Protein AF-A0A962Z215-F1 (afdb_monomer_lite)

pLDDT: mean 85.92, std 15.73, range [39.59, 98.12]

Foldseek 3Di:
DPDQPQWEADPVQAIEGSDHDDPDSYHYPDDDDDPDDFADADPPQKDAQAQDKDFNDDKDFFWFWKWKWKKWDDPPPQWIKIKTKIWTDGQPDDDPVCVVVPPHRDIDMDMDTGDDPLQYKDWDWDDDHRIITIIIYGSHHPDPPIIMHMTMHTPDDCRHCPVVDPPPDDDDDDDDDDD

Structure (mmCIF, N/CA/C/O backbone):
data_AF-A0A962Z215-F1
#
_entry.id   AF-A0A962Z215-F1
#
loop_
_atom_site.group_PDB
_atom_site.id
_atom_site.type_symbol
_atom_site.label_atom_id
_atom_site.label_alt_id
_atom_site.label_comp_id
_atom_site.label_asym_id
_atom_site.label_entity_id
_atom_site.label_seq_id
_atom_site.pdbx_PDB_ins_code
_atom_site.Cartn_x
_atom_site.Cartn_y
_atom_site.Cartn_z
_atom_site.occupancy
_atom_site.B_iso_or_equiv
_atom_site.auth_seq_id
_atom_site.auth_comp_id
_atom_site.auth_asym_id
_atom_site.auth_atom_id
_atom_site.pdbx_PDB_model_num
ATOM 1 N N . GLY A 1 1 ? -10.764 5.519 43.700 1.00 63.22 1 GLY A N 1
ATOM 2 C CA . GLY A 1 1 ? -11.097 5.529 42.261 1.00 63.22 1 GLY A CA 1
ATOM 3 C C . GLY A 1 1 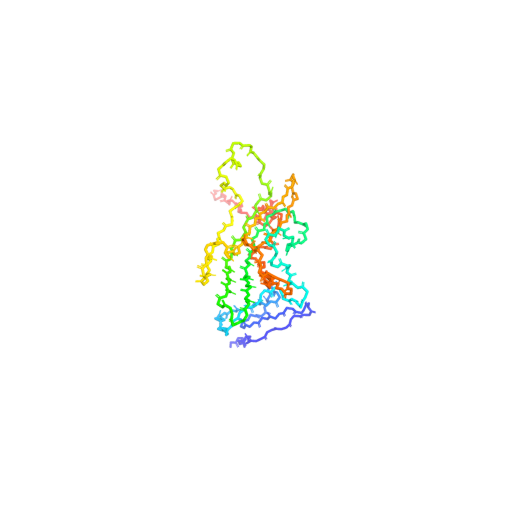? -10.797 4.164 41.681 1.00 63.22 1 GLY A C 1
ATOM 4 O O . GLY A 1 1 ? -9.953 3.477 42.246 1.00 63.22 1 GLY A O 1
ATOM 5 N N . GLN A 1 2 ? -11.488 3.750 40.616 1.00 57.19 2 GLN A N 1
ATOM 6 C CA . GLN A 1 2 ? -11.106 2.531 39.892 1.00 57.19 2 GLN A CA 1
ATOM 7 C C . GLN A 1 2 ? -9.675 2.670 39.343 1.00 57.19 2 GLN A C 1
ATOM 9 O O . GLN A 1 2 ? -9.288 3.779 38.964 1.00 57.19 2 GLN A O 1
ATOM 14 N N . PRO A 1 3 ? -8.883 1.585 39.321 1.00 70.88 3 PRO A N 1
ATOM 15 C CA . PRO A 1 3 ? -7.536 1.624 38.770 1.00 70.88 3 PRO A CA 1
ATOM 16 C C . PRO A 1 3 ? -7.590 1.930 37.270 1.00 70.88 3 PRO A C 1
ATOM 18 O O . PRO A 1 3 ? -8.418 1.382 36.540 1.00 70.88 3 PRO A O 1
ATOM 21 N N . LEU A 1 4 ? -6.694 2.804 36.813 1.00 81.69 4 LEU A N 1
ATOM 22 C CA . LEU A 1 4 ? -6.516 3.074 35.390 1.00 81.69 4 LEU A CA 1
ATOM 23 C C . LEU A 1 4 ? -6.053 1.785 34.700 1.00 81.69 4 LEU A C 1
ATOM 25 O O . LEU A 1 4 ? -5.078 1.163 35.122 1.00 81.69 4 LEU A O 1
ATOM 29 N N . THR A 1 5 ? -6.759 1.371 33.647 1.00 85.12 5 THR A N 1
ATOM 30 C CA . THR A 1 5 ? -6.323 0.237 32.825 1.00 85.12 5 THR A CA 1
ATOM 31 C C . THR A 1 5 ? -5.256 0.731 31.867 1.00 85.12 5 THR A C 1
ATOM 33 O O . THR A 1 5 ? -5.574 1.505 30.979 1.00 85.12 5 THR A O 1
ATOM 36 N N . VAL A 1 6 ? -4.008 0.299 32.044 1.00 92.62 6 VAL A N 1
ATOM 37 C CA . VAL A 1 6 ? -2.889 0.673 31.157 1.00 92.62 6 VAL A CA 1
ATOM 38 C C . VAL A 1 6 ? -2.806 -0.261 29.948 1.00 92.62 6 VAL A C 1
ATOM 40 O O . VAL A 1 6 ? -2.557 0.184 28.831 1.00 92.62 6 VAL A O 1
ATOM 43 N N . LEU A 1 7 ? -3.051 -1.554 30.166 1.00 96.12 7 LEU A N 1
ATOM 44 C CA . LEU A 1 7 ? -3.042 -2.593 29.142 1.00 96.12 7 LEU A CA 1
ATOM 45 C C . LEU A 1 7 ? -4.175 -3.587 29.418 1.00 96.12 7 LEU A C 1
ATOM 47 O O . LEU A 1 7 ? -4.378 -3.978 30.568 1.00 96.12 7 LEU A O 1
ATOM 51 N N . SER A 1 8 ? -4.877 -4.018 28.375 1.00 96.00 8 SER A N 1
ATOM 52 C CA . SER A 1 8 ? -5.843 -5.114 28.412 1.00 96.00 8 SER A CA 1
ATOM 53 C C . SER A 1 8 ? -5.522 -6.164 27.349 1.00 96.00 8 SER A C 1
ATOM 55 O O . SER A 1 8 ? -4.996 -5.854 26.278 1.00 96.00 8 SER A O 1
ATOM 57 N N . LEU A 1 9 ? -5.836 -7.416 27.677 1.00 96.94 9 LEU A N 1
ATOM 58 C CA . LEU A 1 9 ? -5.795 -8.570 26.787 1.00 96.94 9 LEU A CA 1
ATOM 59 C C . LEU A 1 9 ? -7.112 -9.315 26.969 1.00 96.94 9 LEU A C 1
ATOM 61 O O . LEU A 1 9 ? -7.462 -9.701 28.086 1.00 96.94 9 LEU A O 1
ATOM 65 N N . THR A 1 10 ? -7.856 -9.477 25.887 1.00 95.56 10 THR A N 1
ATOM 66 C CA . THR A 1 10 ? -9.159 -10.153 25.902 1.00 95.56 10 THR A CA 1
ATOM 67 C C . THR A 1 10 ? -9.004 -11.642 25.566 1.00 95.56 10 THR A C 1
ATOM 69 O O . THR A 1 10 ? -8.029 -12.017 24.910 1.00 95.56 10 THR A O 1
ATOM 72 N N . PRO A 1 11 ? -9.936 -12.520 25.989 1.00 96.06 11 PRO A N 1
ATOM 73 C CA . PRO A 1 11 ? -9.876 -13.948 25.657 1.00 96.06 11 PRO A CA 1
ATOM 74 C C . PRO A 1 11 ? -9.864 -14.253 24.152 1.00 96.06 11 PRO A C 1
ATOM 76 O O . PRO A 1 11 ? -9.350 -15.291 23.747 1.00 96.06 11 PRO A O 1
ATOM 79 N N . ASP A 1 12 ? -10.401 -13.358 23.323 1.00 95.62 12 ASP A N 1
ATOM 80 C CA . ASP A 1 12 ? -10.382 -13.436 21.860 1.00 95.62 12 ASP A CA 1
ATOM 81 C C . ASP A 1 12 ? -9.140 -12.781 21.224 1.00 95.62 12 ASP A C 1
ATOM 83 O O . ASP A 1 12 ? -9.049 -12.667 20.004 1.00 95.62 12 ASP A O 1
ATOM 87 N N . GLY A 1 13 ? -8.152 -12.395 22.036 1.00 96.06 13 GLY A N 1
ATOM 88 C CA . GLY A 1 13 ? -6.820 -11.993 21.582 1.00 96.06 13 GLY A CA 1
ATOM 89 C C . GLY A 1 13 ? -6.658 -10.513 21.235 1.00 96.06 13 GLY A C 1
ATOM 90 O O . GLY A 1 13 ? -5.585 -10.125 20.777 1.00 96.06 13 GLY A O 1
ATOM 91 N N . LYS A 1 14 ? -7.670 -9.668 21.467 1.00 97.88 14 LYS A N 1
ATOM 92 C CA . LYS A 1 14 ? -7.553 -8.215 21.266 1.00 97.88 14 LYS A CA 1
ATOM 93 C C . LYS A 1 14 ? -6.720 -7.565 22.362 1.00 97.88 14 LYS A C 1
ATOM 95 O O . LYS A 1 14 ? -6.833 -7.937 23.536 1.00 97.88 14 LYS A O 1
ATOM 100 N N . VAL A 1 15 ? -5.954 -6.551 21.973 1.00 98.12 15 VAL A N 1
ATOM 101 C CA . VAL A 1 15 ? -5.074 -5.772 22.848 1.00 98.12 15 VAL A CA 1
ATOM 102 C C . VAL A 1 15 ? -5.608 -4.347 22.983 1.00 98.12 15 VAL A C 1
ATOM 104 O O . VAL A 1 15 ? -5.892 -3.693 21.984 1.00 98.12 15 VAL A O 1
ATOM 107 N N . GLY A 1 16 ? -5.711 -3.836 24.209 1.00 97.44 16 GLY A N 1
ATOM 108 C CA . GLY A 1 16 ? -6.060 -2.438 24.466 1.00 97.44 16 GLY A CA 1
ATOM 109 C C . GLY A 1 16 ? -4.963 -1.710 25.235 1.00 97.44 16 GLY A C 1
ATOM 110 O O . GLY A 1 16 ? -4.602 -2.135 26.325 1.00 97.44 16 GLY A O 1
ATOM 111 N N . VAL A 1 17 ? -4.450 -0.592 24.722 1.00 97.25 17 VAL A N 1
ATOM 112 C CA . VAL A 1 17 ? -3.577 0.334 25.467 1.00 97.25 17 VAL A CA 1
ATOM 113 C C . VAL A 1 17 ? -4.433 1.487 25.971 1.00 97.25 17 VAL A C 1
ATOM 115 O O . VAL A 1 17 ? -5.112 2.135 25.179 1.00 97.25 17 VAL A O 1
ATOM 118 N N . ASN A 1 18 ? -4.435 1.722 27.285 1.00 95.88 18 ASN A N 1
ATOM 119 C CA . ASN A 1 18 ? -5.359 2.641 27.966 1.00 95.88 18 ASN A CA 1
ATOM 120 C C . ASN A 1 18 ? -6.853 2.331 27.739 1.00 95.88 18 ASN A C 1
ATOM 122 O O . ASN A 1 18 ? -7.722 3.163 27.984 1.00 95.88 18 ASN A O 1
ATOM 126 N N . ARG A 1 19 ? -7.168 1.116 27.282 1.00 95.19 19 ARG A N 1
ATOM 127 C CA . ARG A 1 19 ? -8.512 0.701 26.880 1.00 95.19 19 ARG A CA 1
ATOM 128 C C . ARG A 1 19 ? -8.840 -0.632 27.529 1.00 95.19 19 ARG A C 1
ATOM 130 O O . ARG A 1 19 ? -8.161 -1.617 27.265 1.00 95.19 19 ARG A O 1
ATOM 137 N N . LYS A 1 20 ? -9.871 -0.676 28.373 1.00 94.88 20 LYS A N 1
ATOM 138 C CA . LYS A 1 20 ? -10.278 -1.910 29.064 1.00 94.88 20 LYS A CA 1
ATOM 139 C C . LYS A 1 20 ? -10.953 -2.914 28.133 1.00 94.88 20 LYS A C 1
ATOM 141 O O . LYS A 1 20 ? -10.613 -4.089 28.170 1.00 94.88 20 LYS A O 1
ATOM 146 N N . ASP A 1 21 ? -11.862 -2.419 27.299 1.00 94.81 21 ASP A N 1
ATOM 147 C CA . ASP A 1 21 ? -12.694 -3.227 26.412 1.00 94.81 21 ASP A CA 1
ATOM 148 C C . ASP A 1 21 ? -12.381 -2.832 24.951 1.00 94.81 21 ASP A C 1
ATOM 150 O O . ASP A 1 21 ? -13.021 -1.919 24.407 1.00 94.81 21 ASP A O 1
ATOM 154 N N . PRO A 1 22 ? -11.319 -3.405 24.347 1.00 96.94 22 PRO A N 1
ATOM 155 C CA . PRO A 1 22 ? -10.936 -3.123 22.967 1.00 96.94 22 PRO A CA 1
ATOM 156 C C . PRO A 1 22 ? -11.937 -3.731 21.971 1.00 96.94 22 PRO A C 1
ATOM 158 O O . PRO A 1 22 ? -12.412 -4.856 22.142 1.00 96.94 22 PRO A O 1
ATOM 161 N N . VAL A 1 23 ? -12.252 -2.979 20.918 1.00 94.56 23 VAL A N 1
ATOM 162 C CA . VAL A 1 23 ? -13.178 -3.364 19.843 1.00 94.56 23 VAL A CA 1
ATOM 163 C C . VAL A 1 23 ? -12.418 -3.904 18.632 1.00 94.56 23 VAL A C 1
ATOM 165 O O . VAL A 1 23 ? -12.871 -4.877 18.027 1.00 94.56 23 VAL A O 1
ATOM 168 N N . HIS A 1 24 ? -11.261 -3.324 18.302 1.00 94.56 24 HIS A N 1
ATOM 169 C CA . HIS A 1 24 ? -10.364 -3.821 17.256 1.00 94.56 24 HIS A CA 1
ATOM 170 C C . HIS A 1 24 ? -9.258 -4.711 17.833 1.00 94.56 24 HIS A C 1
ATOM 172 O O . HIS A 1 24 ? -9.052 -4.766 19.044 1.00 94.56 24 HIS A O 1
ATOM 178 N N . GLU A 1 25 ? -8.524 -5.410 16.965 1.00 94.94 25 GLU A N 1
ATOM 179 C CA . GLU A 1 25 ? -7.392 -6.268 17.340 1.00 94.94 25 GLU A CA 1
ATOM 180 C C . GLU A 1 25 ? -6.348 -5.513 18.178 1.00 94.94 25 GLU A C 1
ATOM 182 O O . GLU A 1 25 ? -5.754 -6.084 19.094 1.00 94.94 25 GLU A O 1
ATOM 187 N N . LEU A 1 26 ? -6.168 -4.220 17.892 1.00 96.50 26 LEU A N 1
ATOM 188 C CA . LEU A 1 26 ? -5.410 -3.284 18.710 1.00 96.50 26 LEU A CA 1
ATOM 189 C C . LEU A 1 26 ? -6.165 -1.954 18.818 1.00 96.50 26 LEU A C 1
ATOM 191 O O . LEU A 1 26 ? -6.245 -1.213 17.838 1.00 96.50 26 LEU A O 1
ATOM 195 N N . ASP A 1 27 ? -6.623 -1.623 20.023 1.00 97.19 27 ASP A N 1
ATOM 196 C CA . ASP A 1 27 ? -7.118 -0.288 20.362 1.00 97.19 27 ASP A CA 1
ATOM 197 C C . ASP A 1 27 ? -6.080 0.461 21.198 1.00 97.19 27 ASP A C 1
ATOM 199 O O . ASP A 1 27 ? -5.548 -0.059 22.179 1.00 97.19 27 ASP A O 1
ATOM 203 N N . VAL A 1 28 ? -5.820 1.717 20.846 1.00 96.94 28 VAL A N 1
ATOM 204 C CA . VAL A 1 28 ? -4.960 2.615 21.623 1.00 96.94 28 VAL A CA 1
ATOM 205 C C . VAL A 1 28 ? -5.762 3.861 21.966 1.00 96.94 28 VAL A C 1
ATOM 207 O O . VAL A 1 28 ? -6.054 4.669 21.087 1.00 96.94 28 VAL A O 1
ATOM 210 N N . ASP A 1 29 ? -6.096 4.031 23.244 1.00 96.06 29 ASP A N 1
ATOM 211 C CA . ASP A 1 29 ? -6.680 5.270 23.762 1.00 96.06 29 ASP A CA 1
ATOM 212 C C . ASP A 1 29 ? -5.549 6.254 24.111 1.00 96.06 29 ASP A C 1
ATOM 214 O O . ASP A 1 29 ? -5.091 6.383 25.253 1.00 96.06 29 ASP A O 1
ATOM 218 N N . GLY A 1 30 ? -4.976 6.853 23.064 1.00 93.81 30 GLY A N 1
ATOM 219 C CA . GLY A 1 30 ? -3.821 7.740 23.162 1.00 93.81 30 GLY A CA 1
ATOM 220 C C . GLY A 1 30 ? -3.104 7.965 21.831 1.00 93.81 30 GLY A C 1
ATOM 221 O O . GLY A 1 30 ? -3.662 7.777 20.751 1.00 93.81 30 GLY A O 1
ATOM 222 N N . PHE A 1 31 ? -1.840 8.385 21.907 1.00 94.81 31 PHE A N 1
ATOM 223 C CA . PHE A 1 31 ? -1.008 8.635 20.729 1.00 94.81 31 PHE A CA 1
ATOM 224 C C . PHE A 1 31 ? -0.178 7.413 20.341 1.00 94.81 31 PHE A C 1
ATOM 226 O O . PHE A 1 31 ? 0.414 6.750 21.192 1.00 94.81 31 PHE A O 1
ATOM 233 N N . VAL A 1 32 ? -0.044 7.190 19.033 1.00 95.81 32 VAL A N 1
ATOM 234 C CA . VAL A 1 32 ? 0.889 6.213 18.464 1.00 95.81 32 VAL A CA 1
ATOM 235 C C . VAL A 1 32 ? 2.054 6.962 17.821 1.00 95.81 32 VAL A C 1
ATOM 237 O O . VAL A 1 32 ? 1.883 7.651 16.818 1.00 95.81 32 VAL A O 1
ATOM 240 N N . SER A 1 33 ? 3.252 6.810 18.386 1.00 96.06 33 SER A N 1
ATOM 241 C CA . SER A 1 33 ? 4.507 7.209 17.742 1.00 96.06 33 SER A CA 1
ATOM 242 C C . SER A 1 33 ? 5.199 5.966 17.195 1.00 96.06 33 SER A C 1
ATOM 244 O O . SER A 1 33 ? 5.400 4.995 17.922 1.00 96.06 33 SER A O 1
ATOM 246 N N . ALA A 1 34 ? 5.558 5.979 15.912 1.00 94.38 34 ALA A N 1
ATOM 247 C CA . ALA A 1 34 ? 6.167 4.838 15.239 1.00 94.38 34 ALA A CA 1
ATOM 248 C C . ALA A 1 34 ? 7.302 5.287 14.315 1.00 94.38 34 ALA A C 1
ATOM 250 O O . ALA A 1 34 ? 7.193 6.298 13.623 1.00 94.38 34 ALA A O 1
ATOM 251 N N . LYS A 1 35 ? 8.381 4.494 14.253 1.00 95.88 35 LYS A N 1
ATOM 252 C CA . LYS A 1 35 ? 9.489 4.718 13.303 1.00 95.88 35 LYS A CA 1
ATOM 253 C C . LYS A 1 35 ? 9.071 4.500 11.845 1.00 95.88 35 LYS A C 1
ATOM 255 O O . LYS A 1 35 ? 9.697 5.032 10.937 1.00 95.88 35 LYS A O 1
ATOM 260 N N . GLY A 1 36 ? 8.037 3.696 11.624 1.00 91.69 36 GLY A N 1
ATOM 261 C CA . GLY A 1 36 ? 7.500 3.384 10.311 1.00 91.69 36 GLY A CA 1
ATOM 262 C C . GLY A 1 36 ? 6.326 2.422 10.421 1.00 91.69 36 GLY A C 1
ATOM 263 O O . GLY A 1 36 ? 6.047 1.882 11.490 1.00 91.69 36 GLY A O 1
ATOM 264 N N . ARG A 1 37 ? 5.652 2.206 9.294 1.00 91.06 37 ARG A N 1
ATOM 265 C CA . ARG A 1 37 ? 4.599 1.204 9.130 1.00 91.06 37 ARG A CA 1
ATOM 266 C C . ARG A 1 37 ? 4.813 0.490 7.808 1.00 91.06 37 ARG A C 1
ATOM 268 O O . ARG A 1 37 ? 5.192 1.116 6.818 1.00 91.06 37 ARG A O 1
ATOM 275 N N . ILE A 1 38 ? 4.564 -0.805 7.804 1.00 89.94 38 ILE A N 1
ATOM 276 C CA . ILE A 1 38 ? 4.625 -1.641 6.613 1.00 89.94 38 ILE A CA 1
ATOM 277 C C . ILE A 1 38 ? 3.261 -2.320 6.528 1.00 89.94 38 ILE A C 1
ATOM 279 O O . ILE A 1 38 ? 2.762 -2.806 7.540 1.00 89.94 38 ILE A O 1
ATOM 283 N N . GLY A 1 39 ? 2.635 -2.277 5.351 1.00 88.12 39 GLY A N 1
ATOM 284 C CA . GLY A 1 39 ? 1.412 -3.037 5.094 1.00 88.12 39 GLY A CA 1
ATOM 285 C C . GLY A 1 39 ? 1.704 -4.536 5.028 1.00 88.12 39 GLY A C 1
ATOM 286 O O . GLY A 1 39 ? 2.742 -5.005 5.495 1.00 88.12 39 GLY A O 1
ATOM 287 N N . THR A 1 40 ? 0.835 -5.303 4.380 1.00 85.56 40 THR A N 1
ATOM 288 C CA . THR A 1 40 ? 1.149 -6.700 4.076 1.00 85.56 40 THR A CA 1
ATOM 289 C C . THR A 1 40 ? 2.441 -6.752 3.257 1.00 85.56 40 THR A C 1
ATOM 291 O O . THR A 1 40 ? 2.544 -6.131 2.196 1.00 85.56 40 THR A O 1
ATOM 294 N N . ALA A 1 41 ? 3.435 -7.458 3.793 1.00 68.38 41 ALA A N 1
ATOM 295 C CA . ALA A 1 41 ? 4.765 -7.622 3.232 1.00 68.38 41 ALA A CA 1
ATOM 296 C C . ALA A 1 41 ? 5.147 -9.098 3.308 1.00 68.38 41 ALA A C 1
ATOM 298 O O . ALA A 1 41 ? 5.170 -9.677 4.391 1.00 68.38 41 ALA A O 1
ATOM 299 N N . SER A 1 42 ? 5.481 -9.699 2.172 1.00 66.75 42 SER A N 1
ATOM 300 C CA . SER A 1 42 ? 6.150 -10.998 2.123 1.00 66.75 42 SER A CA 1
ATOM 301 C C . SER A 1 42 ? 7.256 -10.946 1.072 1.00 66.75 42 SER A C 1
ATOM 303 O O . SER A 1 42 ? 7.258 -10.065 0.208 1.00 66.75 42 SER A O 1
ATOM 305 N N . ALA A 1 43 ? 8.209 -11.880 1.136 1.00 61.44 43 ALA A N 1
ATOM 306 C CA . ALA A 1 43 ? 9.243 -12.009 0.106 1.00 61.44 43 ALA A CA 1
ATOM 307 C C . ALA A 1 43 ? 8.651 -12.274 -1.295 1.00 61.44 43 ALA A C 1
ATOM 309 O O . ALA A 1 43 ? 9.305 -12.003 -2.299 1.00 61.44 43 ALA A O 1
ATOM 310 N N . GLU A 1 44 ? 7.408 -12.754 -1.347 1.00 73.50 44 GLU A N 1
ATOM 311 C CA . GLU A 1 44 ? 6.659 -13.084 -2.559 1.00 73.50 44 GLU A CA 1
ATOM 312 C C . GLU A 1 44 ? 5.895 -11.879 -3.133 1.00 73.50 44 GLU A C 1
ATOM 314 O O . GLU A 1 44 ? 5.501 -11.906 -4.297 1.00 73.50 44 GLU A O 1
ATOM 319 N N . LEU A 1 45 ? 5.714 -10.793 -2.363 1.00 83.00 45 LEU A N 1
ATOM 320 C CA . LEU A 1 45 ? 5.056 -9.564 -2.830 1.00 83.00 45 LEU A CA 1
ATOM 321 C C . LEU A 1 45 ? 6.003 -8.709 -3.678 1.00 83.00 45 LEU A C 1
ATOM 323 O O . LEU A 1 45 ? 6.442 -7.609 -3.321 1.00 83.00 45 LEU A O 1
ATOM 327 N N . ALA A 1 46 ? 6.309 -9.248 -4.849 1.00 93.62 46 ALA A N 1
ATOM 328 C CA . ALA A 1 46 ? 7.072 -8.600 -5.890 1.00 93.62 46 ALA A CA 1
ATOM 329 C C . ALA A 1 46 ? 6.490 -8.964 -7.259 1.00 93.62 46 ALA A C 1
ATOM 331 O O . ALA A 1 46 ? 6.010 -10.073 -7.472 1.00 93.62 46 ALA A O 1
ATOM 332 N N . VAL A 1 47 ? 6.539 -8.025 -8.200 1.00 95.38 47 VAL A N 1
ATOM 333 C CA . VAL A 1 47 ? 6.167 -8.277 -9.600 1.00 95.38 47 VAL A CA 1
ATOM 334 C C . VAL A 1 47 ? 7.324 -7.904 -10.521 1.00 95.38 47 VAL A C 1
ATOM 336 O O . VAL A 1 47 ? 8.084 -6.991 -10.183 1.00 95.38 47 VAL A O 1
ATOM 339 N N . PRO A 1 48 ? 7.496 -8.573 -11.673 1.00 96.56 48 PRO A N 1
ATOM 340 C CA . PRO A 1 48 ? 8.522 -8.198 -12.639 1.00 96.56 48 PRO A CA 1
ATOM 341 C C . PRO A 1 48 ? 8.423 -6.720 -13.036 1.00 96.56 48 PRO A C 1
ATOM 343 O O . PRO A 1 48 ? 7.338 -6.197 -13.297 1.00 96.56 48 PRO A O 1
ATOM 346 N N . ALA A 1 49 ? 9.562 -6.032 -13.104 1.00 96.44 49 ALA A N 1
ATOM 347 C CA . ALA A 1 49 ? 9.640 -4.647 -13.564 1.00 96.44 49 ALA A CA 1
ATOM 348 C C . ALA A 1 49 ? 9.784 -4.570 -15.096 1.00 96.44 49 ALA A C 1
ATOM 350 O O . ALA A 1 49 ? 10.671 -3.892 -15.609 1.00 96.44 49 ALA A O 1
ATOM 351 N N . ASP A 1 50 ? 8.904 -5.266 -15.817 1.00 96.44 50 ASP A N 1
ATOM 352 C CA . ASP A 1 50 ? 9.001 -5.559 -17.256 1.00 96.44 50 ASP A CA 1
ATOM 353 C C . ASP A 1 50 ? 8.117 -4.656 -18.143 1.00 96.44 50 ASP A C 1
ATOM 355 O O . ASP A 1 50 ? 7.946 -4.893 -19.339 1.00 96.44 50 ASP A O 1
ATOM 359 N N . GLY A 1 51 ? 7.496 -3.625 -17.566 1.00 95.88 51 GLY A N 1
ATOM 360 C CA . GLY A 1 51 ? 6.577 -2.735 -18.278 1.00 95.88 51 GLY A CA 1
ATOM 361 C C . GLY A 1 51 ? 5.148 -3.274 -18.447 1.00 95.88 51 GLY A C 1
ATOM 362 O O . GLY A 1 51 ? 4.273 -2.553 -18.957 1.00 95.88 51 GLY A O 1
ATOM 363 N N . ARG A 1 52 ? 4.879 -4.517 -18.024 1.00 97.56 52 ARG A N 1
ATOM 364 C CA . ARG A 1 52 ? 3.566 -5.167 -18.124 1.00 97.56 52 ARG A CA 1
ATOM 365 C C . ARG A 1 52 ? 2.770 -5.003 -16.833 1.00 97.56 52 ARG A C 1
ATOM 367 O O . ARG A 1 52 ? 3.310 -4.725 -15.772 1.00 97.56 52 ARG A O 1
ATOM 374 N N . TRP A 1 53 ? 1.448 -5.103 -16.954 1.00 97.81 53 TRP A N 1
ATOM 375 C CA . TRP A 1 53 ? 0.538 -5.023 -15.812 1.00 97.81 53 TRP A CA 1
ATOM 376 C C . TRP A 1 53 ? 0.441 -6.370 -15.110 1.00 97.81 53 TRP A C 1
ATOM 378 O O . TRP A 1 53 ? 0.109 -7.357 -15.760 1.00 97.81 53 TRP A O 1
ATOM 388 N N . HIS A 1 54 ? 0.635 -6.364 -13.795 1.00 97.19 54 HIS A N 1
ATOM 389 C CA . HIS A 1 54 ? 0.548 -7.539 -12.931 1.00 97.19 54 HIS A CA 1
ATOM 390 C C . HIS A 1 54 ? -0.523 -7.321 -11.866 1.00 97.19 54 HIS A C 1
ATOM 392 O O . HIS A 1 54 ? -0.646 -6.208 -11.347 1.00 97.19 54 HIS A O 1
ATOM 398 N N . ASP A 1 55 ? -1.298 -8.357 -11.550 1.00 96.25 55 ASP A N 1
ATOM 399 C CA . ASP A 1 55 ? -2.223 -8.340 -10.413 1.00 96.25 55 ASP A CA 1
ATOM 400 C C . ASP A 1 55 ? -1.421 -8.270 -9.107 1.00 96.25 55 ASP A C 1
ATOM 402 O O . ASP A 1 55 ? -0.475 -9.029 -8.917 1.00 96.25 55 ASP A O 1
ATOM 406 N N . VAL A 1 56 ? -1.793 -7.349 -8.216 1.00 95.00 56 VAL A N 1
ATOM 407 C CA . VAL A 1 56 ? -1.175 -7.193 -6.882 1.00 95.00 56 VAL A CA 1
ATOM 408 C C . VAL A 1 56 ? -2.171 -7.403 -5.743 1.00 95.00 56 VAL A C 1
ATOM 410 O O . VAL A 1 56 ? -1.839 -7.240 -4.574 1.00 95.00 56 VAL A O 1
ATOM 413 N N . THR A 1 57 ? -3.404 -7.766 -6.088 1.00 94.62 57 THR A N 1
ATOM 414 C CA . THR A 1 57 ? -4.439 -8.231 -5.167 1.00 94.62 57 THR A CA 1
ATOM 415 C C . THR A 1 57 ? -5.109 -9.463 -5.762 1.00 94.62 57 THR A C 1
ATOM 417 O O . THR A 1 57 ? -5.113 -9.656 -6.981 1.00 94.62 57 THR A O 1
ATOM 420 N N . GLU A 1 58 ? -5.763 -10.246 -4.914 1.00 93.50 58 GLU A N 1
ATOM 421 C CA . GLU A 1 58 ? -6.786 -11.201 -5.343 1.00 93.50 58 GLU A CA 1
ATOM 422 C C . GLU A 1 58 ? -7.995 -10.502 -6.005 1.00 93.50 58 GLU A C 1
ATOM 424 O O . GLU A 1 58 ? -8.040 -9.267 -6.112 1.00 93.50 58 GLU A O 1
ATOM 429 N N . THR A 1 59 ? -8.982 -11.285 -6.467 1.00 95.12 59 THR A N 1
ATOM 430 C CA . THR A 1 59 ? -10.273 -10.724 -6.903 1.00 95.12 59 THR A CA 1
ATOM 431 C C . THR A 1 59 ? -10.986 -10.096 -5.712 1.00 95.12 59 THR A C 1
ATOM 433 O O . THR A 1 59 ? -11.278 -10.766 -4.729 1.00 95.12 59 THR A O 1
ATOM 436 N N . LEU A 1 60 ? -11.330 -8.820 -5.842 1.00 94.75 60 LEU A N 1
ATOM 437 C CA . LEU A 1 60 ? -12.097 -8.059 -4.869 1.00 94.75 60 LEU A CA 1
ATOM 438 C C . LEU A 1 60 ? -13.512 -7.795 -5.392 1.00 94.75 60 LEU A C 1
ATOM 440 O O . LEU A 1 60 ? -13.735 -7.616 -6.592 1.00 94.75 60 LEU A O 1
ATOM 444 N N . THR A 1 61 ? -14.455 -7.702 -4.459 1.00 94.12 61 THR A N 1
ATOM 445 C CA . THR A 1 61 ? -15.819 -7.193 -4.658 1.00 94.12 61 THR A CA 1
ATOM 446 C C . THR A 1 61 ? -16.156 -6.217 -3.530 1.00 94.12 61 THR A C 1
ATOM 448 O O . THR A 1 61 ? -15.489 -6.214 -2.493 1.00 94.12 61 THR A O 1
ATOM 451 N N . GLY A 1 62 ? -17.172 -5.369 -3.704 1.00 93.25 62 GLY A N 1
ATOM 452 C CA . GLY A 1 62 ? -17.557 -4.413 -2.661 1.00 93.25 62 GLY A CA 1
ATOM 453 C C . GLY A 1 62 ? -16.806 -3.077 -2.706 1.00 93.25 62 GLY A C 1
ATOM 454 O O . GLY A 1 62 ? -16.244 -2.678 -3.732 1.00 93.25 62 GLY A O 1
ATOM 455 N N . CYS A 1 63 ? -16.817 -2.375 -1.575 1.00 94.00 63 CYS A N 1
ATOM 456 C CA . CYS A 1 63 ? -16.093 -1.131 -1.335 1.00 94.00 63 CYS A CA 1
ATOM 457 C C . CYS A 1 63 ? -14.711 -1.399 -0.733 1.00 94.00 63 CYS A C 1
ATOM 459 O O . CYS A 1 63 ? -14.579 -2.076 0.284 1.00 94.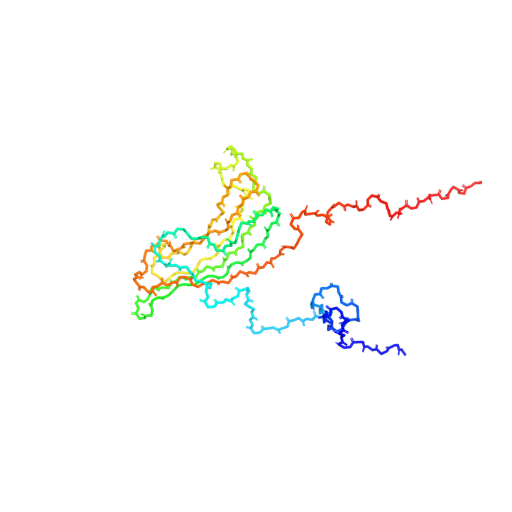00 63 CYS A O 1
ATOM 461 N N . HIS A 1 64 ? -13.672 -0.824 -1.334 1.00 95.19 64 HIS A N 1
ATOM 462 C CA . HIS A 1 64 ? -12.295 -0.948 -0.863 1.00 95.19 64 HIS A CA 1
ATOM 463 C C . HIS A 1 64 ? -11.560 0.384 -0.942 1.00 95.19 64 HIS A C 1
ATOM 465 O O . HIS A 1 64 ? -11.691 1.136 -1.911 1.00 95.19 64 HIS A O 1
ATOM 471 N N . ALA A 1 65 ? -10.725 0.629 0.063 1.00 95.81 65 ALA A N 1
ATOM 472 C CA . ALA A 1 65 ? -9.688 1.645 0.045 1.00 95.81 65 ALA A CA 1
ATOM 473 C C . ALA A 1 65 ? -8.370 0.966 0.417 1.00 95.81 65 ALA A C 1
ATOM 475 O O . ALA A 1 65 ? -8.259 0.364 1.486 1.00 95.81 65 ALA A O 1
ATOM 476 N N . LEU A 1 66 ? -7.398 1.033 -0.487 1.00 96.19 66 LEU A N 1
ATOM 477 C CA . LEU A 1 66 ? -6.086 0.417 -0.339 1.00 96.19 66 LEU A CA 1
ATOM 478 C C . LEU A 1 66 ? -5.012 1.489 -0.456 1.00 96.19 66 LEU A C 1
ATOM 480 O O . LEU A 1 66 ? -5.051 2.325 -1.360 1.00 96.19 66 LEU A O 1
ATOM 484 N N . GLU A 1 67 ? -4.032 1.437 0.428 1.00 96.88 67 GLU A N 1
ATOM 485 C CA . GLU A 1 67 ? -2.791 2.173 0.277 1.00 96.88 67 GLU A CA 1
ATOM 486 C C . GLU A 1 67 ? -1.713 1.252 -0.279 1.00 96.88 67 GLU A C 1
ATOM 488 O O . GLU A 1 67 ? -1.534 0.139 0.204 1.00 96.88 67 GLU A O 1
ATOM 493 N N . VAL A 1 68 ? -0.975 1.733 -1.272 1.00 96.75 68 VAL A N 1
ATOM 494 C CA . VAL A 1 68 ? 0.135 1.027 -1.899 1.00 96.75 68 VAL A CA 1
ATOM 495 C C . VAL A 1 68 ? 1.398 1.859 -1.765 1.00 96.75 68 VAL A C 1
ATOM 497 O O . VAL A 1 68 ? 1.444 3.005 -2.215 1.00 96.75 68 VAL A O 1
ATOM 500 N N . ILE A 1 69 ? 2.442 1.260 -1.203 1.00 97.12 69 ILE A N 1
ATOM 501 C CA . ILE A 1 69 ? 3.818 1.751 -1.303 1.00 97.12 69 ILE A CA 1
ATOM 502 C C . ILE A 1 69 ? 4.564 0.778 -2.204 1.00 97.12 69 ILE A C 1
ATOM 504 O O . ILE A 1 69 ? 4.606 -0.410 -1.905 1.00 97.12 69 ILE A O 1
ATOM 508 N N . ALA A 1 70 ? 5.138 1.258 -3.303 1.00 96.75 70 ALA A N 1
ATOM 509 C CA . ALA A 1 70 ? 5.877 0.423 -4.243 1.00 96.75 70 ALA A CA 1
ATOM 510 C C . ALA A 1 70 ? 7.203 1.067 -4.645 1.00 96.75 70 ALA A C 1
ATOM 512 O O 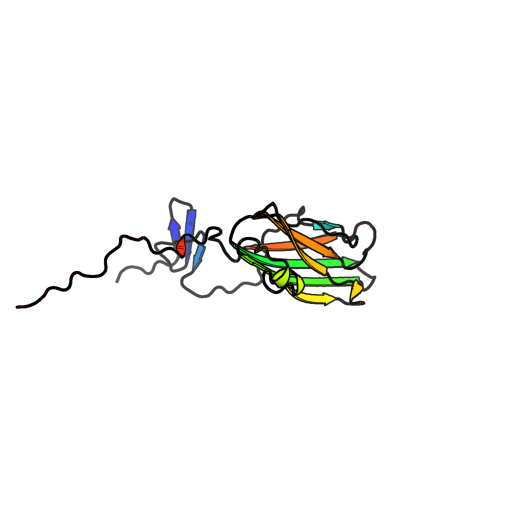. ALA A 1 70 ? 7.301 2.291 -4.746 1.00 96.75 70 ALA A O 1
ATOM 513 N N . GLY A 1 71 ? 8.211 0.239 -4.906 1.00 95.81 71 GLY A N 1
ATOM 514 C CA . GLY A 1 71 ? 9.545 0.686 -5.274 1.00 95.81 71 GLY A CA 1
ATOM 515 C C . GLY A 1 71 ? 10.276 -0.312 -6.162 1.00 95.81 71 GLY A C 1
ATOM 516 O O . GLY A 1 71 ? 10.180 -1.524 -5.986 1.00 95.81 71 GLY A O 1
ATOM 517 N N . VAL A 1 72 ? 11.037 0.219 -7.112 1.00 95.62 72 VAL A N 1
ATOM 518 C CA . VAL A 1 72 ? 11.990 -0.527 -7.934 1.00 95.62 72 VAL A CA 1
ATOM 519 C C . VAL A 1 72 ? 13.274 0.280 -8.047 1.00 95.62 72 VAL A C 1
ATOM 521 O O . VAL A 1 72 ? 13.257 1.511 -8.116 1.00 95.62 72 VAL A O 1
ATOM 524 N N . GLY A 1 73 ? 14.402 -0.415 -8.068 1.00 92.75 73 GLY A N 1
ATOM 525 C CA . GLY A 1 73 ? 15.703 0.208 -8.211 1.00 92.75 73 GLY A CA 1
ATOM 526 C C . GLY A 1 73 ? 16.702 -0.747 -8.828 1.00 92.75 73 GLY A C 1
ATOM 527 O O . GLY A 1 73 ? 16.708 -1.932 -8.503 1.00 92.75 73 GLY A O 1
ATOM 528 N N . LYS A 1 74 ? 17.571 -0.215 -9.684 1.00 89.31 74 LYS A N 1
ATOM 529 C CA . LYS A 1 74 ? 18.733 -0.926 -10.208 1.00 89.31 74 LYS A CA 1
ATOM 530 C C . LYS A 1 74 ? 20.003 -0.246 -9.685 1.00 89.31 74 LYS A C 1
ATOM 532 O O . LYS A 1 74 ? 20.389 0.809 -10.206 1.00 89.31 74 LYS A O 1
ATOM 537 N N . PRO A 1 75 ? 20.641 -0.809 -8.641 1.00 86.50 75 PRO A N 1
ATOM 538 C CA . PRO A 1 75 ? 21.829 -0.231 -8.024 1.00 86.50 75 PRO A CA 1
ATOM 539 C C . PRO A 1 75 ? 22.906 0.153 -9.037 1.00 86.50 75 PRO A C 1
ATOM 541 O O . PRO A 1 75 ? 23.105 -0.546 -10.028 1.00 86.50 75 PRO A O 1
ATOM 544 N N . LYS A 1 76 ? 23.605 1.265 -8.778 1.00 84.44 76 LYS A N 1
ATOM 545 C CA . LYS A 1 76 ? 24.723 1.778 -9.599 1.00 84.44 76 LYS A CA 1
ATOM 546 C C . LYS A 1 76 ? 24.361 2.204 -11.031 1.00 84.44 76 LYS A C 1
ATOM 548 O O . LYS A 1 76 ? 25.251 2.554 -11.793 1.00 84.44 76 LYS A O 1
ATOM 553 N N . THR A 1 77 ? 23.075 2.229 -11.393 1.00 84.06 77 THR A N 1
ATOM 554 C CA . THR A 1 77 ? 22.617 2.724 -12.710 1.00 84.06 77 THR A CA 1
ATOM 555 C C . THR A 1 77 ? 21.853 4.045 -12.637 1.00 84.06 77 THR A C 1
ATOM 557 O O . THR A 1 77 ? 21.486 4.598 -13.667 1.00 84.06 77 THR A O 1
ATOM 560 N N . GLY A 1 78 ? 21.549 4.529 -11.427 1.00 80.81 78 GLY A N 1
ATOM 561 C CA . GLY A 1 78 ? 20.686 5.696 -11.229 1.00 80.81 78 GLY A CA 1
ATOM 562 C C . GLY A 1 78 ? 19.209 5.437 -11.551 1.00 80.81 78 GLY A C 1
ATOM 563 O O . GLY A 1 78 ? 18.400 6.350 -11.473 1.00 80.81 78 GLY A O 1
ATOM 564 N N . ARG A 1 79 ? 18.793 4.215 -11.901 1.00 89.06 79 ARG A N 1
ATOM 565 C CA . ARG A 1 79 ? 17.387 3.936 -12.225 1.00 89.06 79 ARG A CA 1
ATOM 566 C C . ARG A 1 79 ? 16.624 3.505 -10.983 1.00 89.06 79 ARG A C 1
ATOM 568 O O . ARG A 1 79 ? 16.734 2.362 -10.547 1.00 89.06 79 ARG A O 1
ATOM 575 N N . TYR A 1 80 ? 15.834 4.429 -10.446 1.00 93.69 80 TYR A N 1
ATOM 576 C CA . TYR A 1 80 ? 14.968 4.213 -9.291 1.00 93.69 80 TYR A CA 1
ATOM 577 C C . TYR A 1 80 ? 13.604 4.846 -9.526 1.00 93.69 80 TYR A C 1
ATOM 579 O O . TYR A 1 80 ? 13.512 5.943 -10.088 1.00 93.69 80 TYR A O 1
ATOM 587 N N . ALA A 1 81 ? 12.560 4.173 -9.056 1.00 96.00 81 ALA A N 1
ATOM 588 C CA . ALA A 1 81 ? 11.213 4.708 -9.014 1.00 96.00 81 ALA A CA 1
ATOM 589 C C . ALA A 1 81 ? 10.482 4.229 -7.760 1.00 96.00 81 ALA A C 1
ATOM 591 O O . ALA A 1 81 ? 10.581 3.066 -7.373 1.00 96.00 81 ALA A O 1
ATOM 592 N N . MET A 1 82 ? 9.714 5.128 -7.156 1.00 96.75 82 MET A N 1
ATOM 593 C CA . MET A 1 82 ? 8.793 4.851 -6.069 1.00 96.75 82 MET A CA 1
ATOM 594 C C . MET A 1 82 ? 7.410 5.412 -6.376 1.00 96.75 82 MET A C 1
ATOM 596 O O . MET A 1 82 ? 7.255 6.414 -7.084 1.00 96.75 82 MET A O 1
ATOM 600 N N . LEU A 1 83 ? 6.407 4.769 -5.795 1.00 97.38 83 LEU A N 1
ATOM 601 C CA . LEU A 1 83 ? 5.018 5.180 -5.839 1.00 97.38 83 LEU A CA 1
ATOM 602 C C . LEU A 1 83 ? 4.409 5.064 -4.447 1.00 97.38 83 LEU A C 1
ATOM 604 O O . LEU A 1 83 ? 4.549 4.041 -3.782 1.00 97.38 83 LEU A O 1
ATOM 608 N N . HIS A 1 84 ? 3.682 6.106 -4.056 1.00 97.50 84 HIS A N 1
ATOM 609 C CA . HIS A 1 84 ? 2.701 6.055 -2.978 1.00 97.50 84 HIS A CA 1
ATOM 610 C C . HIS A 1 84 ? 1.328 6.296 -3.589 1.00 97.50 84 HIS A C 1
ATOM 612 O O . HIS A 1 84 ? 1.103 7.320 -4.235 1.00 97.50 84 HIS A O 1
ATOM 618 N N . GLY A 1 85 ? 0.432 5.326 -3.457 1.00 96.94 85 GLY A N 1
ATOM 619 C CA . GLY A 1 85 ? -0.886 5.353 -4.070 1.00 96.94 85 GLY A CA 1
ATOM 620 C C . GLY A 1 85 ? -1.983 5.068 -3.064 1.00 96.94 85 GLY A C 1
ATOM 621 O O . GLY A 1 85 ? -1.881 4.123 -2.297 1.00 96.94 85 GLY A O 1
ATOM 622 N N . VAL A 1 86 ? -3.066 5.835 -3.123 1.00 97.31 86 VAL A N 1
ATOM 623 C CA . VAL A 1 86 ? -4.335 5.488 -2.480 1.00 97.31 86 VAL A CA 1
ATOM 624 C C . VAL A 1 86 ? -5.322 5.120 -3.579 1.00 97.31 86 VAL A C 1
ATOM 626 O O . VAL A 1 86 ? -5.693 5.955 -4.413 1.00 97.31 86 VAL A O 1
ATOM 629 N N . ALA A 1 87 ? -5.702 3.848 -3.608 1.00 95.56 87 ALA A N 1
ATOM 630 C CA . ALA A 1 87 ? -6.599 3.253 -4.579 1.00 95.56 87 ALA A CA 1
ATOM 631 C C . ALA A 1 87 ? -7.956 2.993 -3.923 1.00 95.56 87 ALA A C 1
ATOM 633 O O . ALA A 1 87 ? -8.079 2.139 -3.048 1.00 95.56 87 ALA A O 1
ATOM 634 N N . MET A 1 88 ? -8.984 3.718 -4.364 1.00 94.69 88 MET A N 1
ATOM 635 C CA . MET A 1 88 ? -10.357 3.511 -3.906 1.00 94.69 88 MET A CA 1
ATOM 636 C C . MET A 1 88 ? -11.218 2.934 -5.025 1.00 94.69 88 MET A C 1
ATOM 638 O O . MET A 1 88 ? -11.073 3.314 -6.194 1.00 94.69 88 MET A O 1
ATOM 642 N N . ASN A 1 89 ? -12.125 2.038 -4.654 1.00 91.50 89 ASN A N 1
ATOM 643 C CA . ASN A 1 89 ? -13.134 1.47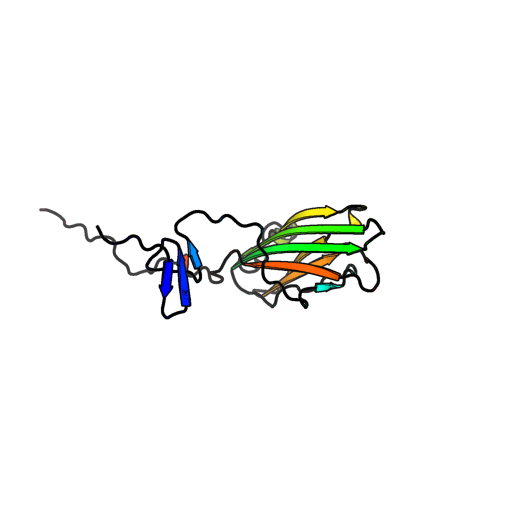9 -5.540 1.00 91.50 89 ASN A CA 1
ATOM 644 C C . ASN A 1 89 ? -14.420 1.224 -4.746 1.00 91.50 89 ASN A C 1
ATOM 646 O O . ASN A 1 89 ? -14.389 0.538 -3.729 1.00 91.50 89 ASN A O 1
ATOM 650 N N . ALA A 1 90 ? -15.533 1.790 -5.206 1.00 89.94 90 ALA A N 1
ATOM 651 C CA . ALA A 1 90 ? -16.848 1.608 -4.604 1.00 89.94 90 ALA A CA 1
ATOM 652 C C . ALA A 1 90 ? -17.707 0.749 -5.536 1.00 89.94 90 ALA A C 1
ATOM 654 O O . ALA A 1 90 ? -18.505 1.276 -6.311 1.00 89.94 90 ALA A O 1
ATOM 655 N N . TYR A 1 91 ? -17.521 -0.572 -5.476 1.00 84.75 91 TYR A N 1
ATOM 656 C CA . TYR A 1 91 ? -18.353 -1.541 -6.194 1.00 84.75 91 TYR A CA 1
ATOM 657 C C . TYR A 1 91 ? -18.212 -1.540 -7.732 1.00 84.75 91 TYR A C 1
ATOM 659 O O . TYR A 1 91 ? -19.167 -1.806 -8.458 1.00 84.75 91 TYR A O 1
ATOM 667 N N . ASN A 1 92 ? -17.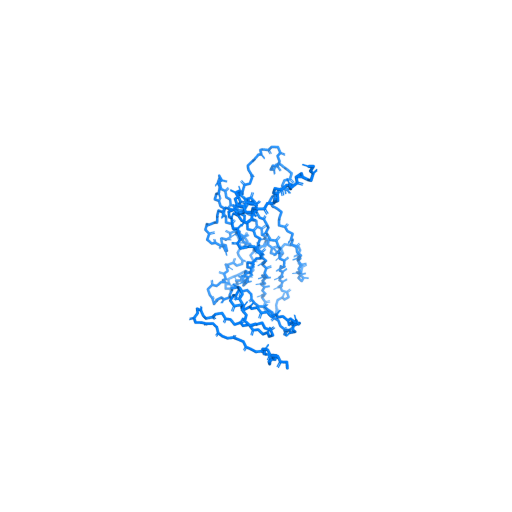017 -1.231 -8.241 1.00 79.31 92 ASN A N 1
ATOM 668 C CA . ASN A 1 92 ? -16.664 -1.207 -9.665 1.00 79.31 92 ASN A CA 1
ATOM 669 C C . ASN A 1 92 ? -17.741 -0.577 -10.579 1.00 79.31 92 ASN A C 1
ATOM 671 O O . ASN A 1 92 ? -18.293 -1.249 -11.452 1.00 79.31 92 ASN A O 1
ATOM 675 N N . PRO A 1 93 ? -18.059 0.717 -10.398 1.00 70.94 93 PRO A N 1
ATOM 676 C CA . PRO A 1 93 ? -19.134 1.387 -11.115 1.00 70.94 93 PRO A CA 1
ATOM 677 C C . PRO A 1 93 ? -18.963 1.276 -12.635 1.00 70.94 93 PRO A C 1
ATOM 679 O O . PRO A 1 93 ? -17.963 1.722 -13.201 1.00 70.94 93 PRO A O 1
ATOM 682 N N . ALA A 1 94 ? -19.979 0.731 -13.303 1.00 64.12 94 ALA A N 1
ATOM 683 C CA . ALA A 1 94 ? -20.063 0.674 -14.756 1.00 64.12 94 ALA A CA 1
ATOM 684 C C . ALA A 1 94 ? -20.762 1.925 -15.324 1.00 64.12 94 ALA A C 1
ATOM 686 O O . ALA A 1 94 ? -21.681 2.476 -14.719 1.00 64.12 94 ALA A O 1
ATOM 687 N N . GLY A 1 95 ? -20.330 2.384 -16.501 1.00 65.19 95 GLY A N 1
ATOM 688 C CA . GLY A 1 95 ? -21.000 3.451 -17.250 1.00 65.19 95 GLY A CA 1
ATOM 689 C C . GLY A 1 95 ? -20.103 4.068 -18.321 1.00 65.19 95 GLY A C 1
ATOM 690 O O . GLY A 1 95 ? -19.084 4.670 -17.996 1.00 65.19 95 GLY A O 1
ATOM 691 N N . ILE A 1 96 ? -20.486 3.943 -19.596 1.00 61.12 96 ILE A N 1
ATOM 692 C CA . ILE A 1 96 ? -19.679 4.337 -20.770 1.00 61.12 96 ILE A CA 1
ATOM 693 C C . ILE A 1 96 ? -19.300 5.829 -20.732 1.00 61.12 96 ILE A C 1
ATOM 695 O O . ILE A 1 96 ? -18.119 6.166 -20.809 1.00 61.12 96 ILE A O 1
ATOM 699 N N . LEU A 1 97 ? -20.275 6.716 -20.501 1.00 62.31 97 LEU A N 1
ATOM 700 C CA . LEU A 1 97 ? -20.067 8.171 -20.404 1.00 62.31 97 LEU A CA 1
ATOM 701 C C . LEU A 1 97 ? -19.174 8.585 -19.220 1.00 62.31 97 LEU A C 1
ATOM 703 O O . LEU A 1 97 ? -18.410 9.543 -19.313 1.00 62.31 97 LEU A O 1
ATOM 707 N N . PHE A 1 98 ? -19.224 7.849 -18.110 1.00 55.03 98 PHE A N 1
ATOM 708 C CA . PHE A 1 98 ? -18.474 8.173 -16.890 1.00 55.03 98 PHE A CA 1
ATOM 709 C C . PHE A 1 98 ? -17.076 7.534 -16.856 1.00 55.03 98 PHE A C 1
ATOM 711 O O . PHE A 1 98 ? -16.156 8.085 -16.242 1.00 55.03 98 PHE A O 1
ATOM 718 N N . ASN A 1 99 ? -16.896 6.412 -17.557 1.00 57.09 99 ASN A N 1
ATOM 719 C CA . ASN A 1 99 ? -15.606 5.758 -17.772 1.00 57.09 99 ASN A CA 1
ATOM 720 C C . ASN A 1 99 ? -14.742 6.507 -18.792 1.00 57.09 99 ASN A C 1
ATOM 722 O O . ASN A 1 99 ? -13.518 6.505 -18.644 1.00 57.09 99 ASN A O 1
ATOM 726 N N . LEU A 1 100 ? -15.359 7.215 -19.751 1.00 58.16 100 LEU A N 1
ATOM 727 C CA . LEU A 1 100 ? -14.656 8.039 -20.742 1.00 58.16 100 LEU A CA 1
ATOM 728 C C . LEU A 1 100 ? -13.761 9.110 -20.089 1.00 58.16 100 LEU A C 1
ATOM 730 O O . LEU A 1 100 ? -12.676 9.396 -20.584 1.00 58.16 100 LEU A O 1
ATOM 734 N N . PHE A 1 101 ? -14.154 9.621 -18.916 1.00 59.38 101 PHE A N 1
ATOM 735 C CA . PHE A 1 101 ? -13.376 10.604 -18.151 1.00 59.38 101 PHE A CA 1
ATOM 736 C C . PHE A 1 101 ? -12.637 10.023 -16.930 1.00 59.38 101 PHE A C 1
ATOM 738 O O . PHE A 1 101 ? -12.054 10.787 -16.161 1.00 59.38 101 PHE A O 1
ATOM 745 N N . ARG A 1 102 ? -12.648 8.693 -16.722 1.00 57.62 102 ARG A N 1
ATOM 746 C CA . ARG A 1 102 ? -11.961 7.986 -15.611 1.00 57.62 102 ARG A CA 1
ATOM 747 C C . ARG A 1 102 ? -12.166 8.611 -14.213 1.00 57.62 102 ARG A C 1
ATOM 749 O O . ARG A 1 102 ? -11.240 8.643 -13.405 1.00 57.62 102 ARG A O 1
ATOM 756 N N . ARG A 1 103 ? -13.361 9.134 -13.903 1.00 61.50 103 ARG A N 1
ATOM 757 C CA . ARG A 1 103 ? -13.573 9.949 -12.683 1.00 61.50 103 ARG A CA 1
ATOM 758 C C . ARG A 1 103 ? -13.957 9.173 -11.412 1.00 61.50 103 ARG A C 1
ATOM 760 O O . ARG A 1 103 ? -13.742 9.712 -10.331 1.00 61.50 103 ARG A O 1
ATOM 767 N N . LYS A 1 104 ? -14.513 7.954 -11.506 1.00 62.59 104 LYS A N 1
ATOM 768 C CA . LYS A 1 104 ? -15.146 7.269 -10.352 1.00 62.59 104 LYS A CA 1
ATOM 769 C C . LYS A 1 104 ? 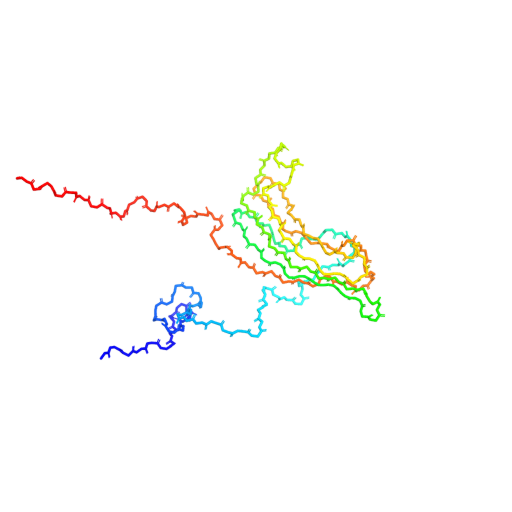-14.223 6.330 -9.556 1.00 62.59 104 LYS A C 1
ATOM 771 O O . LYS A 1 104 ? -14.174 6.444 -8.338 1.00 62.59 104 LYS A O 1
ATOM 776 N N . ASN A 1 105 ? -13.431 5.479 -10.214 1.00 63.03 105 ASN A N 1
ATOM 777 C CA . ASN A 1 105 ? -12.458 4.605 -9.536 1.00 63.03 105 ASN A CA 1
ATOM 778 C C . ASN A 1 105 ? -11.109 5.308 -9.431 1.00 63.03 105 ASN A C 1
ATOM 780 O O . ASN A 1 105 ? -10.197 5.097 -10.238 1.00 63.03 105 ASN A O 1
ATOM 784 N N . ARG A 1 106 ? -11.036 6.245 -8.483 1.00 76.12 106 ARG A N 1
ATOM 785 C CA . ARG A 1 106 ? -9.916 7.171 -8.373 1.00 76.12 106 ARG A CA 1
ATOM 786 C C . ARG A 1 106 ? -8.755 6.503 -7.652 1.00 76.12 106 ARG A C 1
ATOM 788 O O . ARG A 1 106 ? -8.823 6.197 -6.466 1.00 76.12 106 ARG A O 1
ATOM 795 N N . ILE A 1 107 ? -7.658 6.359 -8.379 1.00 92.25 107 ILE A N 1
ATOM 796 C CA . ILE A 1 107 ? -6.345 6.155 -7.785 1.00 92.25 107 ILE A CA 1
ATOM 797 C C . ILE A 1 107 ? -5.671 7.521 -7.743 1.00 92.25 107 ILE A C 1
ATOM 799 O O . ILE A 1 107 ? -5.527 8.182 -8.775 1.00 92.25 107 ILE A O 1
ATOM 803 N N . ARG A 1 108 ? -5.285 7.967 -6.550 1.00 94.06 108 ARG A N 1
ATOM 804 C CA . ARG A 1 108 ? -4.394 9.117 -6.387 1.00 94.06 108 ARG A CA 1
ATOM 805 C C . ARG A 1 108 ? -3.010 8.575 -6.089 1.00 94.06 108 ARG A C 1
ATOM 807 O O . ARG A 1 108 ? -2.853 7.853 -5.115 1.00 94.06 108 ARG A O 1
ATOM 814 N N . ALA A 1 109 ? -2.039 8.900 -6.933 1.00 94.38 109 ALA A N 1
ATOM 815 C CA . ALA A 1 109 ? -0.679 8.410 -6.783 1.00 94.38 109 ALA A CA 1
ATOM 816 C C . ALA A 1 109 ? 0.335 9.550 -6.879 1.00 94.38 109 ALA A C 1
ATOM 818 O O . ALA A 1 109 ? 0.296 10.357 -7.812 1.00 94.38 109 ALA A O 1
ATOM 819 N N . GLN A 1 110 ? 1.251 9.581 -5.919 1.00 95.12 110 GLN A N 1
ATOM 820 C CA . GLN A 1 110 ? 2.464 10.383 -5.935 1.00 95.12 110 GLN A CA 1
ATOM 821 C C . GLN A 1 110 ? 3.616 9.505 -6.415 1.00 95.12 110 GLN A C 1
ATOM 823 O O . GLN A 1 110 ? 3.678 8.314 -6.109 1.00 95.12 110 GLN A O 1
ATOM 828 N N . HIS A 1 111 ? 4.508 10.090 -7.206 1.00 94.75 111 HIS A N 1
ATOM 829 C CA . HIS A 1 111 ? 5.593 9.361 -7.847 1.00 94.75 111 HIS A CA 1
ATOM 830 C C . HIS A 1 111 ? 6.902 10.086 -7.573 1.00 94.75 111 HIS A C 1
ATOM 832 O O . HIS A 1 111 ? 6.963 11.307 -7.705 1.00 94.75 111 HIS A O 1
ATOM 838 N N . ALA A 1 112 ? 7.942 9.321 -7.273 1.00 93.44 112 ALA A N 1
ATOM 839 C CA . ALA A 1 112 ? 9.319 9.786 -7.282 1.00 93.44 112 ALA A CA 1
ATOM 840 C C . ALA A 1 112 ? 10.093 8.891 -8.247 1.00 93.44 112 ALA A C 1
ATOM 842 O O . ALA A 1 112 ? 10.010 7.672 -8.155 1.00 93.44 112 ALA A O 1
ATOM 843 N N . TYR A 1 113 ? 10.807 9.461 -9.206 1.00 86.56 113 TYR A N 1
ATOM 844 C CA . TYR A 1 113 ? 11.630 8.698 -10.143 1.00 86.56 113 TYR A CA 1
ATOM 845 C C . TYR A 1 113 ? 12.853 9.527 -10.513 1.00 86.56 113 TYR A C 1
ATOM 847 O O . TYR A 1 113 ? 12.758 10.746 -10.638 1.00 86.56 113 TYR A O 1
ATOM 855 N N . TYR A 1 114 ? 14.000 8.866 -10.643 1.00 81.75 114 TYR A N 1
ATOM 856 C CA . TYR A 1 114 ? 15.285 9.557 -10.742 1.00 81.75 114 TYR A CA 1
ATOM 857 C C . TYR A 1 114 ? 15.571 10.094 -12.150 1.00 81.75 114 TYR A C 1
ATOM 859 O O . TYR A 1 114 ? 15.972 11.243 -12.292 1.00 81.75 114 TYR A O 1
ATOM 867 N N . SER A 1 115 ? 15.358 9.283 -13.195 1.00 76.94 115 SER A N 1
ATOM 868 C CA . SER A 1 115 ? 15.871 9.595 -14.538 1.00 76.94 115 SER A CA 1
ATOM 869 C C . SER A 1 115 ? 14.795 10.061 -15.522 1.00 76.94 115 SER A C 1
ATOM 871 O O . SER A 1 115 ? 14.924 11.111 -16.150 1.00 76.94 115 SER A O 1
ATOM 873 N N . SER A 1 116 ? 13.697 9.310 -15.663 1.00 82.38 116 SER A N 1
ATOM 874 C CA . SER A 1 116 ? 12.694 9.580 -16.691 1.00 82.38 116 SER A CA 1
ATOM 875 C C . SER A 1 116 ? 11.280 9.326 -16.199 1.00 82.38 116 SER A C 1
ATOM 877 O O . SER A 1 116 ? 11.009 8.377 -15.470 1.00 82.38 116 SER A O 1
ATOM 879 N N . ARG A 1 117 ? 10.324 10.095 -16.732 1.00 82.62 117 ARG A N 1
ATOM 880 C CA . ARG A 1 117 ? 8.883 9.823 -16.590 1.00 82.62 117 ARG A CA 1
ATOM 881 C C . ARG A 1 117 ? 8.478 8.416 -17.028 1.00 82.62 117 ARG A C 1
ATOM 883 O O . ARG A 1 117 ? 7.444 7.929 -16.579 1.00 82.62 117 ARG A O 1
ATOM 890 N N . ARG A 1 118 ? 9.262 7.781 -17.905 1.00 86.38 118 ARG A N 1
ATOM 891 C CA . ARG A 1 118 ? 9.053 6.396 -18.348 1.00 86.38 118 ARG A CA 1
ATOM 892 C C . ARG A 1 118 ? 9.360 5.370 -17.258 1.00 86.38 118 ARG A C 1
ATOM 894 O O . ARG A 1 118 ? 8.766 4.304 -17.284 1.00 86.38 118 ARG A O 1
ATOM 901 N N . ASP A 1 119 ? 10.191 5.708 -16.276 1.00 88.75 119 ASP A N 1
ATOM 902 C CA . ASP A 1 119 ? 10.520 4.816 -15.158 1.00 88.75 119 ASP A CA 1
ATOM 903 C C . ASP A 1 119 ? 9.404 4.755 -14.104 1.00 88.75 119 ASP A C 1
ATOM 905 O O . ASP A 1 119 ? 9.445 3.914 -13.208 1.00 88.75 119 ASP A O 1
ATOM 909 N N . ARG A 1 120 ? 8.398 5.641 -14.183 1.00 93.44 120 ARG A N 1
ATOM 910 C CA . ARG A 1 120 ? 7.343 5.731 -13.169 1.00 93.44 120 ARG A CA 1
ATOM 911 C C . ARG A 1 120 ? 6.609 4.400 -13.013 1.00 93.44 120 ARG A C 1
ATOM 913 O O . ARG A 1 120 ? 6.233 3.764 -13.998 1.00 93.44 120 ARG A O 1
ATOM 920 N N . LEU A 1 121 ? 6.320 4.039 -11.772 1.00 96.94 121 LEU A N 1
ATOM 921 C CA . LEU A 1 121 ? 5.370 2.975 -11.479 1.00 96.94 121 LEU A CA 1
ATOM 922 C C . LEU A 1 121 ? 3.945 3.474 -11.728 1.00 96.94 121 LEU A C 1
ATOM 924 O O . LEU A 1 121 ? 3.683 4.675 -11.683 1.00 96.94 121 LEU A O 1
ATOM 928 N N . GLN A 1 122 ? 3.020 2.573 -12.031 1.00 96.31 122 GLN A N 1
ATOM 929 C CA . GLN A 1 122 ? 1.631 2.928 -12.294 1.00 96.31 122 GLN A CA 1
ATOM 930 C C . GLN A 1 122 ? 0.685 1.909 -11.686 1.00 96.31 122 GLN A C 1
ATOM 932 O O . GLN A 1 122 ? 0.946 0.712 -11.738 1.00 96.31 122 GLN A O 1
ATOM 937 N N . LEU A 1 123 ? -0.450 2.398 -11.198 1.00 97.00 123 LEU A N 1
ATOM 938 C CA . LEU A 1 123 ? -1.542 1.579 -10.694 1.00 97.00 123 LEU A CA 1
ATOM 939 C C . LEU A 1 123 ? -2.771 1.704 -11.594 1.00 97.00 123 LEU A C 1
ATOM 941 O O . LEU A 1 123 ? -3.023 2.763 -12.181 1.00 97.00 123 LEU A O 1
ATOM 945 N N . ARG A 1 124 ? -3.566 0.637 -11.670 1.00 94.62 124 ARG A N 1
ATOM 946 C CA . ARG A 1 124 ? -4.912 0.681 -12.251 1.00 94.62 124 ARG A CA 1
ATOM 947 C C . ARG A 1 124 ? -5.833 -0.334 -11.596 1.00 94.62 124 ARG A C 1
ATOM 949 O O . ARG A 1 124 ? -5.393 -1.400 -11.186 1.00 94.62 124 ARG A O 1
ATOM 956 N N . TRP A 1 125 ? -7.123 -0.035 -11.619 1.00 93.38 125 TRP A N 1
ATOM 957 C CA . TRP A 1 125 ? -8.151 -1.049 -11.438 1.00 93.38 125 TRP A CA 1
ATOM 958 C C . TRP A 1 125 ? -8.382 -1.794 -12.754 1.00 93.38 125 TRP A C 1
ATOM 960 O O . TRP A 1 125 ? -8.496 -1.169 -13.815 1.00 93.38 125 TRP A O 1
ATOM 970 N N . ARG A 1 126 ? -8.465 -3.121 -12.689 1.00 91.81 126 ARG A N 1
ATOM 971 C CA . ARG A 1 126 ? -8.907 -3.983 -13.788 1.00 91.81 126 ARG A CA 1
ATOM 972 C C . ARG A 1 126 ? -10.039 -4.854 -13.269 1.00 91.81 126 ARG A C 1
ATOM 974 O O . ARG A 1 126 ? -9.865 -5.543 -12.280 1.00 91.81 126 ARG A O 1
ATOM 981 N N . GLY A 1 127 ? -11.188 -4.825 -13.922 1.00 88.06 127 GLY A N 1
ATOM 982 C CA . GLY A 1 127 ? -12.345 -5.578 -13.459 1.00 88.06 127 GLY A CA 1
ATOM 983 C C . GLY A 1 127 ? -13.447 -5.633 -14.495 1.00 88.06 127 GLY A C 1
ATOM 984 O O . GLY A 1 127 ? -13.415 -4.900 -15.488 1.00 88.06 127 GLY A O 1
ATOM 985 N N . HIS A 1 128 ? -14.412 -6.503 -14.244 1.00 83.12 128 HIS A N 1
ATOM 986 C CA . HIS A 1 128 ? -15.619 -6.668 -15.036 1.00 83.12 128 HIS A CA 1
ATOM 987 C C . HIS A 1 128 ? -16.794 -6.914 -14.087 1.00 83.12 128 HIS A C 1
ATOM 989 O O . HIS A 1 128 ? -16.654 -7.597 -13.075 1.00 83.12 128 HIS A O 1
ATOM 995 N N . ASN A 1 129 ? -17.956 -6.336 -14.393 1.00 84.25 129 ASN A N 1
ATOM 996 C CA . ASN A 1 129 ? -19.119 -6.344 -13.504 1.00 84.25 129 ASN A CA 1
ATOM 997 C C . ASN A 1 129 ? -18.762 -5.846 -12.095 1.00 84.25 129 ASN A C 1
ATOM 999 O O . ASN A 1 129 ? -18.331 -4.707 -11.946 1.00 84.25 129 ASN A O 1
ATOM 1003 N N . ARG A 1 130 ? -18.936 -6.683 -11.071 1.00 86.88 130 ARG A N 1
ATOM 1004 C CA . ARG A 1 130 ? -18.737 -6.337 -9.655 1.00 86.88 130 ARG A CA 1
ATOM 1005 C C . ARG A 1 130 ? -17.395 -6.817 -9.103 1.00 86.88 130 ARG A C 1
ATOM 1007 O O . ARG A 1 130 ? -17.095 -6.566 -7.941 1.00 86.88 130 ARG A O 1
ATOM 1014 N N . GLU A 1 131 ? -16.598 -7.469 -9.942 1.00 92.25 131 GLU A N 1
ATOM 1015 C CA . GLU A 1 131 ? -15.300 -8.030 -9.595 1.00 92.25 131 GLU A CA 1
ATOM 1016 C C . GLU A 1 131 ? -14.174 -7.196 -10.190 1.00 92.25 131 GLU A C 1
ATOM 1018 O O . GLU A 1 131 ? -14.226 -6.760 -11.346 1.00 92.25 131 GLU A O 1
ATOM 1023 N N . PHE A 1 132 ? -13.134 -6.969 -9.399 1.00 93.31 132 PHE A N 1
ATOM 1024 C CA . PHE A 1 132 ? -11.992 -6.174 -9.818 1.00 93.31 132 PHE A CA 1
ATOM 1025 C C . PHE A 1 132 ? -10.727 -6.537 -9.048 1.00 93.31 132 PHE A C 1
ATOM 1027 O O . PHE A 1 132 ? -10.766 -7.121 -7.975 1.00 93.31 132 PHE A O 1
ATOM 1034 N N . ARG A 1 133 ? -9.585 -6.163 -9.614 1.00 95.19 133 ARG A N 1
ATOM 1035 C CA . ARG A 1 133 ? -8.247 -6.361 -9.064 1.00 95.19 133 ARG A CA 1
ATOM 1036 C C . ARG A 1 133 ? -7.451 -5.079 -9.197 1.00 95.19 133 ARG A C 1
ATOM 1038 O O . ARG A 1 133 ? -7.634 -4.322 -10.163 1.00 95.19 133 ARG A O 1
ATOM 1045 N N . LEU A 1 134 ? -6.570 -4.829 -8.237 1.00 95.81 134 LEU A N 1
ATOM 1046 C CA . LEU A 1 134 ? -5.570 -3.783 -8.372 1.00 95.81 134 LEU A CA 1
ATOM 1047 C C . LEU A 1 134 ? -4.380 -4.346 -9.146 1.00 95.81 134 LEU A C 1
ATOM 1049 O O . LEU A 1 134 ? -3.892 -5.433 -8.845 1.00 95.81 134 LEU A O 1
ATOM 1053 N N . GLN A 1 135 ? -3.915 -3.596 -10.140 1.00 96.75 135 GLN A N 1
ATOM 1054 C CA . GLN A 1 135 ? -2.740 -3.946 -10.925 1.00 96.75 135 GLN A CA 1
ATOM 1055 C C . GLN A 1 135 ? -1.651 -2.890 -10.792 1.00 96.75 135 GLN A C 1
ATOM 1057 O O . GLN A 1 135 ? -1.944 -1.692 -10.729 1.00 96.75 135 GLN A O 1
ATOM 1062 N N . LEU A 1 136 ? -0.401 -3.345 -10.833 1.00 97.50 136 LEU A N 1
ATOM 1063 C CA . LEU A 1 136 ? 0.816 -2.540 -10.779 1.00 97.50 136 LEU A CA 1
ATOM 1064 C C . LEU A 1 136 ? 1.681 -2.824 -12.007 1.00 97.50 136 LEU A C 1
ATOM 1066 O O . LEU A 1 136 ? 1.707 -3.942 -12.519 1.00 97.50 136 LEU A O 1
ATOM 1070 N N . ARG A 1 137 ? 2.401 -1.805 -12.477 1.00 96.69 137 ARG A N 1
ATOM 1071 C CA . ARG A 1 137 ? 3.486 -1.974 -13.447 1.00 96.69 137 ARG A CA 1
ATOM 1072 C C . ARG A 1 137 ? 4.592 -0.950 -13.275 1.00 96.69 137 ARG A C 1
ATOM 1074 O O . ARG A 1 137 ? 4.331 0.155 -12.792 1.00 96.69 137 ARG A O 1
ATOM 1081 N N . SER A 1 138 ? 5.778 -1.264 -13.786 1.00 96.50 138 SER A N 1
ATOM 1082 C CA . SER A 1 138 ? 6.746 -0.249 -14.209 1.00 96.50 138 SER A CA 1
ATOM 1083 C C . SER A 1 138 ? 6.325 0.370 -15.548 1.00 96.50 138 SER A C 1
ATOM 1085 O O . SER A 1 138 ? 5.586 -0.227 -16.331 1.00 96.50 138 SER A O 1
ATOM 1087 N N . GLY A 1 139 ? 6.736 1.609 -15.819 1.00 92.75 139 GLY A N 1
ATOM 1088 C CA . GLY A 1 139 ? 6.434 2.272 -17.092 1.00 92.75 139 GLY A CA 1
ATOM 1089 C C . GLY A 1 139 ? 7.306 1.793 -18.260 1.00 92.75 139 GLY A C 1
ATOM 1090 O O . GLY A 1 139 ? 6.940 1.997 -19.418 1.00 92.75 139 GLY A O 1
ATOM 1091 N N . CYS A 1 140 ? 8.424 1.135 -17.959 1.00 91.88 140 CYS A N 1
ATOM 1092 C CA . CYS A 1 140 ? 9.354 0.519 -18.896 1.00 91.88 140 CYS A CA 1
ATOM 1093 C C . CYS A 1 140 ? 9.998 -0.722 -18.263 1.00 91.88 140 CYS A C 1
ATOM 1095 O O . CYS A 1 140 ? 9.839 -0.970 -17.065 1.00 91.88 140 CYS A O 1
ATOM 1097 N N . ASP A 1 141 ? 10.741 -1.471 -19.070 1.00 94.12 141 ASP A N 1
ATOM 1098 C CA . ASP A 1 141 ? 11.553 -2.583 -18.595 1.00 94.12 141 ASP A CA 1
ATOM 1099 C C . ASP A 1 141 ? 12.817 -2.071 -17.864 1.00 94.12 141 ASP A C 1
ATOM 1101 O O . ASP A 1 141 ? 13.548 -1.189 -18.345 1.00 94.12 141 ASP A O 1
ATOM 1105 N N . PHE A 1 142 ? 13.055 -2.585 -16.659 1.00 92.94 142 PHE A N 1
ATOM 1106 C CA . PHE A 1 142 ? 14.251 -2.306 -15.854 1.00 92.94 142 PHE A CA 1
ATOM 1107 C C . PHE A 1 142 ? 15.390 -3.304 -16.132 1.00 92.94 142 PHE A C 1
ATOM 1109 O O . PHE A 1 142 ? 16.539 -3.066 -15.734 1.00 92.94 142 PHE A O 1
ATOM 1116 N N . GLY A 1 143 ? 15.098 -4.354 -16.897 1.00 90.81 143 GLY A N 1
ATOM 1117 C CA . GLY A 1 143 ? 15.995 -5.434 -17.267 1.00 90.81 143 GLY A CA 1
ATOM 1118 C C . GLY A 1 143 ? 15.813 -6.669 -16.391 1.00 90.81 143 GLY A C 1
ATOM 1119 O O . GLY A 1 143 ? 15.099 -6.665 -15.386 1.00 90.81 143 GLY A O 1
ATOM 1120 N N . GLU A 1 144 ? 16.510 -7.730 -16.780 1.00 90.50 144 GLU A N 1
ATOM 1121 C CA . GLU A 1 144 ? 16.465 -9.025 -16.110 1.00 90.50 144 GLU A CA 1
ATOM 1122 C C . GLU A 1 144 ? 16.770 -8.924 -14.605 1.00 90.50 144 GLU A C 1
ATOM 1124 O O . GLU A 1 144 ? 17.595 -8.116 -14.163 1.00 90.50 144 GLU A O 1
ATOM 1129 N N . GLY A 1 145 ? 16.053 -9.721 -13.808 1.00 91.25 145 GLY A N 1
ATOM 1130 C CA . GLY A 1 145 ? 16.204 -9.772 -12.352 1.00 91.25 145 GLY A CA 1
ATOM 1131 C C . GLY A 1 145 ? 15.683 -8.544 -11.596 1.00 91.25 145 GLY A C 1
ATOM 1132 O O . GLY A 1 145 ? 15.846 -8.471 -10.378 1.00 91.25 145 GLY A O 1
ATOM 1133 N N . CYS A 1 146 ? 15.057 -7.574 -12.273 1.00 94.62 146 CYS A N 1
ATOM 1134 C CA . CYS A 1 146 ? 14.474 -6.403 -11.622 1.00 94.62 146 CYS A CA 1
ATOM 1135 C C . CYS A 1 146 ? 13.000 -6.636 -11.273 1.00 94.62 146 CYS A C 1
ATOM 1137 O O . CYS A 1 146 ? 12.176 -6.945 -12.134 1.00 94.62 146 CYS A O 1
ATOM 1139 N N . PHE A 1 147 ? 12.656 -6.401 -10.008 1.00 95.81 147 PHE A N 1
ATOM 1140 C CA . PHE A 1 147 ? 11.296 -6.542 -9.500 1.00 95.81 147 PHE A CA 1
ATOM 1141 C C . PHE A 1 147 ? 10.830 -5.259 -8.820 1.00 95.81 147 PHE A C 1
ATOM 1143 O O . PHE A 1 147 ? 11.594 -4.588 -8.122 1.00 95.81 147 PHE A O 1
ATOM 1150 N N . VAL A 1 148 ? 9.551 -4.945 -8.992 1.00 96.50 148 VAL A N 1
ATOM 1151 C CA . VAL A 1 148 ? 8.858 -3.943 -8.191 1.00 96.50 148 VAL A CA 1
ATOM 1152 C C . VAL A 1 148 ? 8.429 -4.608 -6.889 1.00 96.50 148 VAL A C 1
ATOM 1154 O O . VAL A 1 148 ? 7.572 -5.490 -6.902 1.00 96.50 148 VAL A O 1
ATOM 1157 N N . ARG A 1 149 ? 9.013 -4.183 -5.766 1.00 96.00 149 ARG A N 1
ATOM 1158 C CA . ARG A 1 149 ? 8.532 -4.556 -4.429 1.00 96.00 149 ARG A CA 1
ATOM 1159 C C . ARG A 1 149 ? 7.385 -3.646 -4.040 1.00 96.00 149 ARG A C 1
ATOM 1161 O O . ARG A 1 149 ? 7.420 -2.452 -4.350 1.00 96.00 149 ARG A O 1
ATOM 1168 N N . TYR A 1 150 ? 6.391 -4.188 -3.353 1.00 96.38 150 TYR A N 1
ATOM 1169 C CA . TYR A 1 150 ? 5.245 -3.405 -2.922 1.00 96.38 150 TYR A CA 1
ATOM 1170 C C . TYR A 1 150 ? 4.677 -3.891 -1.591 1.00 96.38 150 TYR A C 1
ATOM 1172 O O . TYR A 1 150 ? 4.829 -5.048 -1.212 1.00 96.38 150 TYR A O 1
ATOM 1180 N N . TYR A 1 151 ? 4.006 -2.977 -0.901 1.00 95.88 151 TYR A N 1
ATOM 1181 C CA . TYR A 1 151 ? 3.257 -3.222 0.323 1.00 95.88 151 TYR A CA 1
ATOM 1182 C C . TYR A 1 151 ? 1.853 -2.664 0.149 1.00 95.88 151 TYR A C 1
ATOM 1184 O O . TYR A 1 151 ? 1.697 -1.558 -0.382 1.00 95.88 151 TYR A O 1
ATOM 1192 N N . ILE A 1 152 ? 0.849 -3.411 0.608 1.00 95.44 152 ILE A N 1
ATOM 1193 C CA . ILE A 1 152 ? -0.551 -2.981 0.574 1.00 95.44 152 ILE A CA 1
ATOM 1194 C C . ILE A 1 152 ? -1.090 -2.903 1.995 1.00 95.44 152 ILE A C 1
ATOM 1196 O O . ILE A 1 152 ? -0.991 -3.861 2.755 1.00 95.44 152 ILE A O 1
ATOM 1200 N N . THR A 1 153 ? -1.688 -1.769 2.341 1.00 95.81 153 THR A N 1
ATOM 1201 C CA . THR A 1 153 ? -2.415 -1.581 3.599 1.00 95.81 153 THR A CA 1
ATOM 1202 C C . THR A 1 153 ? -3.891 -1.386 3.285 1.00 95.81 153 THR A C 1
ATOM 1204 O O . THR A 1 153 ? -4.250 -0.546 2.455 1.00 95.81 153 THR A O 1
ATOM 1207 N N . ARG A 1 154 ? -4.767 -2.137 3.956 1.00 95.12 154 ARG A N 1
ATOM 1208 C CA . ARG A 1 154 ? -6.212 -1.913 3.876 1.00 95.12 154 ARG A CA 1
ATOM 1209 C C . ARG A 1 154 ? -6.588 -0.698 4.726 1.00 95.12 154 ARG A C 1
ATOM 1211 O O . ARG A 1 154 ? -6.209 -0.621 5.887 1.00 95.12 154 ARG A O 1
ATOM 1218 N N . LEU A 1 155 ? -7.322 0.244 4.137 1.00 95.56 155 LEU A N 1
ATOM 1219 C CA . LEU A 1 155 ? -7.808 1.460 4.803 1.00 95.56 155 LEU A CA 1
ATOM 1220 C C . LEU A 1 155 ? -9.319 1.426 5.082 1.00 95.56 155 LEU A C 1
ATOM 1222 O O . LEU A 1 155 ? -9.823 2.272 5.812 1.00 95.56 155 LEU A O 1
ATOM 1226 N N . TRP A 1 156 ? -10.051 0.482 4.481 1.00 94.56 156 TRP A N 1
ATOM 1227 C CA . TRP A 1 156 ? -11.495 0.320 4.662 1.00 94.56 156 TRP A CA 1
ATOM 1228 C C . TRP A 1 156 ? -11.871 -1.152 4.827 1.00 94.56 156 TRP A C 1
ATOM 1230 O O . TRP A 1 156 ? -11.474 -1.979 4.001 1.00 94.56 156 TRP A O 1
ATOM 1240 N N . PHE A 1 157 ? -12.650 -1.461 5.865 1.00 92.06 157 PHE A N 1
ATOM 1241 C CA . PHE A 1 157 ? -12.908 -2.833 6.319 1.00 92.06 157 PHE A CA 1
ATOM 1242 C C . PHE A 1 157 ? -14.352 -3.309 6.088 1.00 92.06 157 PHE A C 1
ATOM 1244 O O . PHE A 1 157 ? -14.587 -4.513 6.064 1.00 92.06 157 PHE A O 1
ATOM 1251 N N . ASP A 1 158 ? -15.297 -2.405 5.817 1.00 92.94 158 ASP A N 1
ATOM 1252 C CA . ASP A 1 158 ? -16.707 -2.741 5.571 1.00 92.94 158 ASP A CA 1
ATOM 1253 C C . ASP A 1 158 ? -17.021 -2.803 4.066 1.00 92.94 158 ASP A C 1
ATOM 1255 O O . ASP A 1 158 ? -17.563 -1.874 3.462 1.00 92.94 158 ASP A O 1
ATOM 1259 N N . ALA A 1 159 ? -16.646 -3.905 3.416 1.00 93.19 159 ALA A N 1
ATOM 1260 C CA . ALA A 1 159 ? -16.800 -4.033 1.965 1.00 93.19 159 ALA A CA 1
ATOM 1261 C C . ALA A 1 159 ? -18.263 -3.972 1.486 1.00 93.19 159 ALA A C 1
ATOM 1263 O O . ALA A 1 159 ? -18.513 -3.552 0.354 1.00 93.19 159 ALA A O 1
ATOM 1264 N N . ALA A 1 160 ? -19.219 -4.370 2.328 1.00 92.38 160 ALA A N 1
ATOM 1265 C CA . ALA A 1 160 ? -20.645 -4.328 2.016 1.00 92.38 160 ALA A CA 1
ATOM 1266 C C . ALA A 1 160 ? -21.299 -2.976 2.355 1.00 92.38 160 ALA A C 1
ATOM 1268 O O . ALA A 1 160 ? -22.445 -2.759 1.969 1.00 92.38 160 ALA A O 1
ATOM 1269 N N . MET A 1 161 ? -20.581 -2.073 3.038 1.00 92.38 161 MET A N 1
ATOM 1270 C CA . MET A 1 161 ? -21.136 -0.861 3.657 1.00 92.38 161 MET A CA 1
ATOM 1271 C C . MET A 1 161 ? -22.290 -1.182 4.625 1.00 92.38 161 MET A C 1
ATOM 1273 O O . MET A 1 161 ? -23.212 -0.380 4.783 1.00 92.38 161 MET A O 1
ATOM 1277 N N . ALA A 1 162 ? -22.264 -2.363 5.252 1.00 89.94 162 ALA A N 1
ATOM 1278 C CA . ALA A 1 162 ? -23.330 -2.840 6.126 1.00 89.94 162 ALA A CA 1
ATOM 1279 C C . ALA A 1 162 ? -23.541 -1.902 7.323 1.00 89.94 162 ALA A C 1
ATOM 1281 O O . ALA A 1 162 ? -24.681 -1.620 7.679 1.00 89.94 162 ALA A O 1
ATOM 1282 N N . GLY A 1 163 ? -22.464 -1.321 7.865 1.00 86.94 163 GLY A N 1
ATOM 1283 C CA . GLY A 1 163 ? -22.540 -0.359 8.966 1.00 86.94 163 GLY A CA 1
ATOM 1284 C C . GLY A 1 163 ? -23.164 0.989 8.586 1.00 86.94 163 GLY A C 1
ATOM 1285 O O . GLY A 1 163 ? -23.384 1.827 9.454 1.00 86.94 163 GLY A O 1
ATOM 1286 N N . SER A 1 164 ? -23.445 1.226 7.298 1.00 86.88 164 SER A N 1
ATOM 1287 C CA . SER A 1 164 ? -24.148 2.432 6.832 1.00 86.88 164 SER A CA 1
ATOM 1288 C C . SER A 1 164 ? -25.670 2.285 6.846 1.00 86.88 164 SER A C 1
ATOM 1290 O O . SER A 1 164 ? -26.379 3.283 6.710 1.00 86.88 164 SER A O 1
ATOM 1292 N N . LEU A 1 165 ? -26.188 1.063 6.985 1.00 83.19 165 LEU A N 1
ATOM 1293 C CA . LEU A 1 165 ? -27.606 0.833 7.210 1.00 83.19 165 LEU A CA 1
ATOM 1294 C C . LEU A 1 165 ? -27.841 0.947 8.714 1.00 83.19 165 LEU A C 1
ATOM 1296 O O . LEU A 1 165 ? -27.275 0.186 9.492 1.00 83.19 165 LEU A O 1
ATOM 1300 N N . ALA A 1 166 ? -28.651 1.919 9.136 1.00 66.69 166 ALA A N 1
ATOM 1301 C CA . ALA A 1 166 ? -29.151 1.916 10.502 1.00 66.69 166 ALA A CA 1
ATOM 1302 C C . ALA A 1 166 ? -29.864 0.578 10.736 1.00 66.69 166 ALA A C 1
ATOM 1304 O O . ALA A 1 166 ? -30.718 0.200 9.931 1.00 66.69 166 ALA A O 1
ATOM 1305 N N . GLU A 1 167 ? -29.532 -0.118 11.823 1.00 54.28 167 GLU A N 1
ATOM 1306 C CA . GLU A 1 167 ? -30.397 -1.154 12.383 1.00 54.28 167 GLU A CA 1
ATOM 1307 C C . GLU A 1 167 ? -31.792 -0.528 12.519 1.00 54.28 167 GLU A C 1
ATOM 1309 O O . GLU A 1 167 ? -32.026 0.349 13.357 1.00 54.28 167 GLU A O 1
ATOM 1314 N N . ALA A 1 168 ? -32.712 -0.892 11.628 1.00 48.84 168 ALA A N 1
ATOM 1315 C CA . ALA A 1 168 ? -34.098 -0.469 11.705 1.00 48.84 168 ALA A CA 1
ATOM 1316 C C . ALA A 1 168 ? -34.739 -1.187 12.902 1.00 48.84 168 ALA A C 1
ATOM 1318 O O . ALA A 1 168 ? -35.422 -2.189 12.738 1.00 48.84 168 ALA A O 1
ATOM 1319 N N . GLY A 1 169 ? -34.471 -0.712 14.119 1.00 49.81 169 GLY A N 1
ATOM 1320 C CA . GLY A 1 169 ? -34.984 -1.345 15.332 1.00 49.81 169 GLY A CA 1
ATOM 1321 C C . GLY A 1 169 ? -34.177 -1.030 16.582 1.00 49.81 169 GLY A C 1
ATOM 1322 O O . GLY A 1 169 ? -33.615 -1.929 17.190 1.00 49.81 169 GLY A O 1
ATOM 1323 N N . GLY A 1 170 ? -34.113 0.240 16.989 1.00 44.91 170 GLY A N 1
ATOM 1324 C CA . GLY A 1 170 ? -33.294 0.606 18.147 1.00 44.91 170 GLY A CA 1
ATOM 1325 C C . GLY A 1 170 ? -33.582 1.961 18.779 1.00 44.91 170 GLY A C 1
ATOM 1326 O O . GLY A 1 170 ? -32.649 2.671 19.117 1.00 44.91 170 GLY A O 1
ATOM 1327 N N . GLY A 1 171 ? -34.861 2.319 18.938 1.00 46.25 171 GLY A N 1
ATOM 1328 C CA . GLY A 1 171 ? -35.314 3.261 19.969 1.00 46.25 171 GLY A CA 1
ATOM 1329 C C . GLY A 1 171 ? -34.960 4.743 19.798 1.00 46.25 171 GLY A C 1
ATOM 1330 O O . GLY A 1 171 ? -33.951 5.218 20.307 1.00 46.25 171 GLY A O 1
ATOM 1331 N N . ILE A 1 172 ? -35.903 5.527 19.266 1.00 41.44 172 ILE A N 1
ATOM 1332 C CA . ILE A 1 172 ? -36.043 6.944 19.631 1.00 41.44 172 ILE A CA 1
ATOM 1333 C C . ILE A 1 172 ? -37.506 7.218 20.015 1.00 41.44 172 ILE A C 1
ATOM 1335 O O . ILE A 1 172 ? -38.363 7.443 19.170 1.00 41.44 172 ILE A O 1
ATOM 1339 N N . ARG A 1 173 ? -37.727 7.167 21.336 1.00 39.59 173 ARG A N 1
ATOM 1340 C CA . ARG A 1 173 ? -38.672 7.926 22.180 1.00 39.59 173 ARG A CA 1
ATOM 1341 C C . ARG A 1 173 ? -40.132 8.031 21.711 1.00 39.59 173 ARG A C 1
ATOM 1343 O O . ARG A 1 173 ? -40.488 8.897 20.917 1.00 39.59 173 ARG A O 1
ATOM 1350 N N . SER A 1 174 ? -41.009 7.279 22.381 1.00 41.25 174 SER A N 1
ATOM 1351 C CA . SER A 1 174 ? -42.384 7.724 22.613 1.00 41.25 174 SER A CA 1
ATOM 1352 C C . SER A 1 174 ? -42.346 9.081 23.322 1.00 41.25 174 SER A C 1
ATOM 1354 O O . SER A 1 174 ? -41.814 9.193 24.427 1.00 41.25 174 SER A O 1
ATOM 1356 N N . ARG A 1 175 ? -42.893 10.122 22.689 1.00 39.69 175 ARG A N 1
ATOM 1357 C CA . ARG A 1 175 ? -43.303 11.328 23.411 1.00 39.69 175 ARG A CA 1
ATOM 1358 C C . ARG A 1 175 ? -44.445 10.923 24.339 1.00 39.69 175 ARG A C 1
ATOM 1360 O O . ARG A 1 175 ? -45.503 10.533 23.850 1.00 39.69 175 ARG A O 1
ATOM 1367 N N . SER A 1 176 ? -44.226 11.004 25.647 1.00 40.66 176 SER A N 1
ATOM 1368 C CA . SER A 1 176 ? -45.327 11.207 26.580 1.00 40.66 176 SER A CA 1
ATOM 1369 C C . SER A 1 176 ? -46.005 12.521 26.188 1.00 40.66 176 SER A C 1
ATOM 1371 O O . SER A 1 176 ? -45.344 13.551 26.042 1.00 40.66 176 SER A O 1
ATOM 1373 N N . LYS A 1 177 ? -47.308 12.457 25.917 1.00 41.25 177 LYS A N 1
ATOM 1374 C CA . LYS A 1 177 ? -48.171 13.623 26.058 1.00 41.25 177 LYS A CA 1
ATOM 1375 C C . LYS A 1 177 ? -48.438 13.745 27.551 1.00 41.25 177 LYS A C 1
ATOM 1377 O O . LYS A 1 177 ? -48.991 12.811 28.125 1.00 41.25 177 LYS A O 1
ATOM 1382 N N . ASP A 1 178 ? -47.993 14.843 28.138 1.00 46.19 178 ASP A N 1
ATOM 1383 C CA . ASP A 1 178 ? -48.679 15.384 29.300 1.00 46.19 178 ASP A CA 1
ATOM 1384 C C . ASP A 1 178 ? -49.984 15.993 28.773 1.00 46.19 178 ASP A C 1
ATOM 1386 O O . ASP A 1 178 ? -49.933 16.780 27.826 1.00 46.19 178 ASP A O 1
ATOM 1390 N N . ASP A 1 179 ? -51.106 15.509 29.302 1.00 45.22 179 ASP A N 1
ATOM 1391 C CA . ASP A 1 179 ? -52.373 16.212 29.564 1.00 45.22 179 ASP A CA 1
ATOM 1392 C C . ASP A 1 179 ? -53.232 15.313 30.473 1.00 45.22 179 ASP A C 1
ATOM 1394 O O . ASP A 1 179 ? -53.542 14.168 30.059 1.00 45.22 179 ASP A O 1
#

Sequence (179 aa):
GQPLTVLSLTPDGKVGVNRKDPVHELDVDGFVSAKGRIGTASAELAVPADGRWHDVTETLTGCHALEVIAGVGKPKTGRYAMLHGVAMNAYNPAGILFNLFRRKNRIRAQHAYYSSRRDRLQLRWRGHNREFRLQLRSGCDFGEGCFVRYYITRLWFDAAMAGSLAEAGGGIRSRSKDD

Radius of gyration: 22.48 Å; chains: 1; bounding box: 77×30×63 Å

Secondary structure (DSSP, 8-state):
-PPP--EEE-TT--EEES-SS-SSSEEESS----S----B--TT-EEE-BSS-EE-S--B-SEEEEEEEEEEEETTTTEEEEEEEEEEEES----HHHHTTT-SSPEEEEEEESS-GGG-EEEEEEEETTEEEEEEEESSB--TT-EEEEEEEE----TT-GGGS--S-S-----PPP-